Protein AF-A0A6G1R646-F1 (afdb_monomer_lite)

Radius of gyration: 14.77 Å; chains: 1; bounding box: 37×31×41 Å

Sequence (129 aa):
NKVSPDTRMPPKFVDDEELAYVIQRYREVHDLMHTLLGMPTNMLGEVVVKWF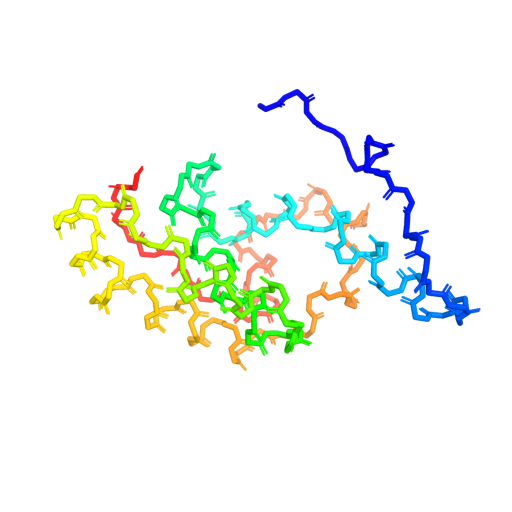EAIQTGLPMCVLGAAFGPVRLSARKLQVLATDLVPWAIQSGRNASCILNVYYEQRWEQAVESLREEIGILPPPAIRV

Foldseek 3Di:
DPDALVVDDQDDPDPDPVVSVLVSLCSHCLVVLCVLQVFDPDLLSQLLSLLLCCLQPVDPVSVCCNVCSCVPPDPVSVVCCVPPRNVLSNQQSVQFDRPSPDPVVVCPVPDSVVVSVVRRRDDHDPDDD

pLDDT: mean 93.13, std 7.61, range [58.09, 98.5]

Secondary structure (DSSP, 8-state):
----GGGSPPP-S---HHHHHHHHHHHHHHHHHHHHHT--SSHHHHHHHHHHHHHHH--HHHHHHHHHGGGGS-HHHHHHIIIIIHHHHHHHHHHS--GGG--GGG-TTS-HHHHHHHHTPPPPPS---

InterPro domains:
  IPR007715 Ubiquinone biosynthesis protein Coq4 [PF05019] (1-125)
  IPR007715 Ubiquinone biosynthesis protein Coq4 [PTHR12922] (1-127)

Structure (mmCIF, N/CA/C/O backbone):
data_AF-A0A6G1R646-F1
#
_entry.id   AF-A0A6G1R646-F1
#
loop_
_atom_site.group_PDB
_atom_site.id
_atom_site.type_symbol
_atom_site.label_atom_id
_atom_site.label_alt_id
_atom_site.label_comp_id
_atom_site.label_asym_id
_atom_site.label_entity_id
_atom_site.label_seq_id
_atom_site.pdbx_PDB_ins_code
_atom_site.Cartn_x
_atom_site.Cartn_y
_atom_site.Cartn_z
_atom_site.occupancy
_atom_site.B_iso_or_equiv
_atom_site.auth_seq_id
_atom_site.auth_comp_id
_atom_site.auth_asym_id
_atom_site.auth_atom_id
_atom_site.pdbx_PDB_model_num
ATOM 1 N N . ASN A 1 1 ? -4.532 16.871 1.011 1.00 60.69 1 ASN A N 1
ATOM 2 C CA . ASN A 1 1 ? -3.064 16.770 0.849 1.00 60.69 1 ASN A CA 1
ATOM 3 C C . ASN A 1 1 ? -2.462 17.496 -0.359 1.00 60.69 1 ASN A C 1
ATOM 5 O O . ASN A 1 1 ? -1.248 17.560 -0.397 1.00 60.69 1 ASN A O 1
ATOM 9 N N . LYS A 1 2 ? -3.224 18.100 -1.298 1.00 73.56 2 LYS A N 1
ATOM 10 C CA . LYS A 1 2 ? -2.671 18.867 -2.451 1.00 73.56 2 LYS A CA 1
ATOM 11 C C . LYS A 1 2 ? -1.512 18.150 -3.194 1.00 73.56 2 LYS A C 1
ATOM 13 O O . LYS A 1 2 ? -0.537 18.790 -3.567 1.00 73.56 2 LYS A O 1
ATOM 18 N N . VAL A 1 3 ? -1.622 16.834 -3.377 1.00 73.62 3 VAL A N 1
ATOM 19 C CA . VAL A 1 3 ? -0.631 15.974 -4.052 1.00 73.62 3 VAL A CA 1
ATOM 20 C C . VAL A 1 3 ? -1.266 15.308 -5.271 1.00 73.62 3 VAL A C 1
ATOM 22 O O . VAL A 1 3 ? -2.471 15.061 -5.267 1.00 73.62 3 VAL A O 1
ATOM 25 N N . SER A 1 4 ? -0.453 15.051 -6.298 1.00 74.69 4 SER A N 1
ATOM 26 C CA . SER A 1 4 ? -0.800 14.290 -7.510 1.00 74.69 4 SER A CA 1
ATOM 27 C C . SER A 1 4 ? 0.277 13.223 -7.764 1.00 74.69 4 SER A C 1
ATOM 29 O O . SER A 1 4 ? 1.442 13.490 -7.436 1.00 74.69 4 SER A O 1
ATOM 31 N N . PRO A 1 5 ? -0.046 12.063 -8.369 1.00 72.25 5 PRO A N 1
ATOM 32 C CA . PRO A 1 5 ? 0.959 11.104 -8.835 1.00 72.25 5 PRO A CA 1
ATOM 33 C C . PRO A 1 5 ? 2.093 11.761 -9.644 1.00 72.25 5 PRO A C 1
ATOM 35 O O . PRO A 1 5 ? 3.262 11.475 -9.398 1.00 72.25 5 PRO A O 1
ATOM 38 N N . ASP A 1 6 ? 1.777 12.752 -10.485 1.00 71.75 6 ASP A N 1
ATOM 39 C CA . ASP A 1 6 ? 2.753 13.456 -11.338 1.00 71.75 6 ASP A CA 1
ATOM 40 C C . ASP A 1 6 ? 3.747 14.337 -10.562 1.00 71.75 6 ASP A C 1
ATOM 42 O O . ASP A 1 6 ? 4.764 14.775 -11.095 1.00 71.75 6 ASP A O 1
ATOM 46 N N . THR A 1 7 ? 3.470 14.629 -9.286 1.00 76.62 7 THR A N 1
ATOM 47 C CA . THR A 1 7 ? 4.387 15.410 -8.433 1.00 76.62 7 THR A CA 1
ATOM 48 C C . THR A 1 7 ? 5.520 14.562 -7.852 1.00 76.62 7 THR A C 1
ATOM 50 O O . THR A 1 7 ? 6.420 15.093 -7.196 1.00 76.62 7 THR A O 1
ATOM 53 N N . ARG A 1 8 ? 5.499 13.239 -8.072 1.00 81.38 8 ARG A N 1
ATOM 54 C CA . ARG A 1 8 ? 6.531 12.321 -7.586 1.00 81.38 8 ARG A CA 1
ATOM 55 C C . ARG A 1 8 ? 7.811 12.501 -8.397 1.00 81.38 8 ARG A C 1
ATOM 57 O O . ARG A 1 8 ? 7.803 12.506 -9.622 1.00 81.38 8 ARG A O 1
ATOM 64 N N . MET A 1 9 ? 8.944 12.610 -7.701 1.00 85.25 9 MET A N 1
ATOM 65 C CA . MET A 1 9 ? 10.240 12.611 -8.378 1.00 85.25 9 MET A CA 1
ATOM 66 C C . MET A 1 9 ? 10.464 11.270 -9.092 1.00 85.25 9 MET A C 1
ATOM 68 O O . MET A 1 9 ? 10.238 10.226 -8.462 1.00 85.25 9 MET A O 1
ATOM 72 N N . PRO A 1 10 ? 11.005 11.282 -10.324 1.00 87.44 10 PRO A N 1
ATOM 73 C CA . PRO A 1 10 ? 11.415 10.061 -11.001 1.00 87.44 10 PRO A CA 1
ATOM 74 C C . PRO A 1 10 ? 12.411 9.241 -10.158 1.00 87.44 10 PRO A C 1
ATOM 76 O O . PRO A 1 10 ? 13.188 9.818 -9.377 1.00 87.44 10 PRO A O 1
ATOM 79 N N . PRO A 1 11 ? 12.404 7.901 -10.262 1.00 90.81 11 PRO A N 1
ATOM 80 C CA . PRO A 1 11 ? 13.466 7.047 -9.763 1.00 90.81 11 PRO A CA 1
ATOM 81 C C . PRO A 1 11 ? 14.826 7.546 -10.247 1.00 90.81 11 PRO A C 1
ATOM 83 O O . PRO A 1 11 ? 14.993 7.979 -11.382 1.00 90.81 11 PRO A O 1
ATOM 86 N N . LYS A 1 12 ? 15.800 7.513 -9.344 1.00 90.56 12 LYS A N 1
ATOM 87 C CA . LYS A 1 12 ? 17.201 7.823 -9.623 1.00 90.56 12 LYS A CA 1
ATOM 88 C C . LYS A 1 12 ? 18.026 6.674 -9.072 1.00 90.56 12 LYS A C 1
ATOM 90 O O . LYS A 1 12 ? 17.606 6.068 -8.085 1.00 90.56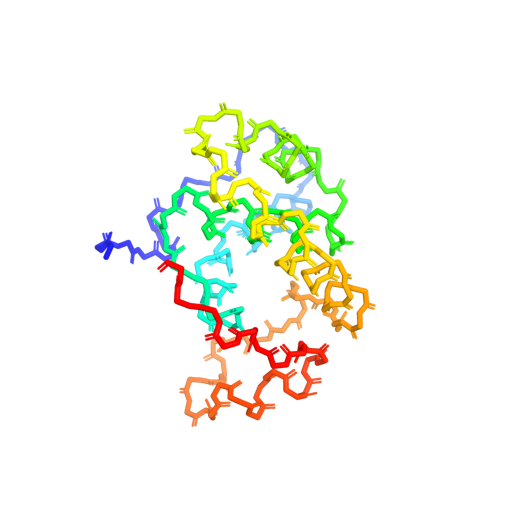 12 LYS A O 1
ATOM 95 N N . PHE A 1 13 ? 19.198 6.441 -9.656 1.00 91.31 13 PHE A N 1
ATOM 96 C CA . PHE A 1 13 ? 20.130 5.399 -9.208 1.00 91.31 13 PHE A CA 1
ATOM 97 C C . PHE A 1 13 ? 19.551 3.975 -9.330 1.00 91.31 13 PHE A C 1
ATOM 99 O O . PHE A 1 13 ? 19.816 3.119 -8.491 1.00 91.31 13 PHE A O 1
ATOM 106 N N . VAL A 1 14 ? 18.727 3.751 -10.357 1.00 91.62 14 VAL A N 1
ATOM 107 C CA . VAL A 1 14 ? 18.242 2.434 -10.782 1.00 91.62 14 VAL A CA 1
ATOM 108 C C . VAL A 1 14 ? 18.580 2.329 -12.262 1.00 91.62 14 VAL A C 1
ATOM 110 O O . VAL A 1 14 ? 18.017 3.076 -13.058 1.00 91.62 14 VAL A O 1
ATOM 113 N N . ASP A 1 15 ? 19.553 1.486 -12.594 1.00 93.31 15 ASP A N 1
ATOM 114 C CA . ASP A 1 15 ? 20.111 1.415 -13.953 1.00 93.31 15 ASP A CA 1
ATOM 115 C C . ASP A 1 15 ? 19.217 0.618 -14.912 1.00 93.31 15 ASP A C 1
ATOM 117 O O . ASP A 1 15 ? 19.242 0.838 -16.119 1.00 93.31 15 ASP A O 1
ATOM 121 N N . ASP A 1 16 ? 18.422 -0.301 -14.368 1.00 96.69 16 ASP A N 1
ATOM 122 C CA . ASP A 1 16 ? 17.485 -1.121 -15.123 1.00 96.69 16 ASP A CA 1
ATOM 123 C C . ASP A 1 16 ? 16.145 -0.390 -15.306 1.00 96.69 16 ASP A C 1
ATOM 125 O O . ASP A 1 16 ? 15.514 0.034 -14.331 1.00 96.69 16 ASP A O 1
ATOM 129 N N . GLU A 1 17 ? 15.713 -0.229 -16.558 1.00 93.94 17 GLU A N 1
ATOM 130 C CA . GLU A 1 17 ? 14.503 0.524 -16.909 1.00 93.94 17 GLU A CA 1
ATOM 131 C C . GLU A 1 17 ? 13.219 -0.140 -16.390 1.00 93.94 17 GLU A C 1
ATOM 133 O O . GLU A 1 17 ? 12.304 0.560 -15.947 1.00 93.94 17 GLU A O 1
ATOM 138 N N . GLU A 1 18 ? 13.150 -1.474 -16.383 1.00 95.19 18 GLU A N 1
ATOM 139 C CA . GLU A 1 18 ? 11.984 -2.203 -15.879 1.00 95.19 18 GLU A CA 1
ATOM 140 C C . GLU A 1 18 ? 11.876 -2.062 -14.357 1.00 95.19 18 GLU A C 1
ATOM 142 O O . GLU A 1 18 ? 10.803 -1.763 -13.826 1.00 95.19 18 GLU A O 1
ATOM 147 N N . LEU A 1 19 ? 12.991 -2.182 -13.632 1.00 95.00 19 LEU A N 1
ATOM 148 C CA . LEU A 1 19 ? 13.024 -1.937 -12.190 1.00 95.00 19 LEU A CA 1
ATOM 149 C C . LEU A 1 19 ? 12.708 -0.476 -11.860 1.00 95.00 19 LEU A C 1
ATOM 151 O O . LEU A 1 19 ? 11.986 -0.206 -10.894 1.00 95.00 19 LEU A O 1
ATOM 155 N N . ALA A 1 20 ? 13.204 0.474 -12.655 1.00 95.06 20 ALA A N 1
ATOM 156 C CA . ALA A 1 20 ? 12.857 1.881 -12.499 1.00 95.06 20 ALA A CA 1
ATOM 157 C C . ALA A 1 20 ? 11.345 2.089 -12.672 1.00 95.06 20 ALA A C 1
ATOM 159 O O . ALA A 1 20 ? 10.723 2.755 -11.839 1.00 95.06 20 ALA A O 1
ATOM 160 N N . TYR A 1 21 ? 10.734 1.456 -13.676 1.00 94.25 21 TYR A N 1
ATOM 161 C CA . TYR A 1 21 ? 9.288 1.475 -13.883 1.00 94.25 21 TYR A CA 1
ATOM 162 C C . TYR A 1 21 ? 8.518 0.893 -12.687 1.00 94.25 21 TYR A C 1
ATOM 164 O O . TYR A 1 21 ? 7.589 1.530 -12.189 1.00 94.25 21 TYR A O 1
ATOM 172 N N . VAL A 1 22 ? 8.930 -0.261 -12.151 1.00 95.12 22 VAL A N 1
ATOM 173 C CA . VAL A 1 22 ? 8.286 -0.877 -10.974 1.00 95.12 22 VAL A CA 1
ATOM 174 C C . VAL A 1 22 ? 8.341 0.052 -9.756 1.00 95.12 22 VAL A C 1
ATOM 176 O O . VAL A 1 22 ? 7.343 0.228 -9.050 1.00 95.12 22 VAL A O 1
ATOM 179 N N . ILE A 1 23 ? 9.484 0.703 -9.516 1.00 95.50 23 ILE A N 1
ATOM 180 C CA . ILE A 1 23 ? 9.631 1.660 -8.412 1.00 95.50 23 ILE A CA 1
ATOM 181 C C . ILE A 1 23 ? 8.800 2.926 -8.646 1.00 95.50 23 ILE A C 1
ATOM 183 O O . ILE A 1 23 ? 8.228 3.455 -7.688 1.00 95.50 23 ILE A O 1
ATOM 187 N N . GLN A 1 24 ? 8.707 3.413 -9.885 1.00 94.81 24 GLN A N 1
ATOM 188 C CA . GLN A 1 24 ? 7.819 4.521 -10.239 1.00 94.81 24 GLN A CA 1
ATOM 189 C C . GLN A 1 24 ? 6.359 4.144 -9.953 1.00 94.81 24 GLN A C 1
ATOM 191 O O . GLN A 1 24 ? 5.687 4.875 -9.224 1.00 94.81 24 GLN A O 1
ATOM 196 N N . ARG A 1 25 ? 5.904 2.964 -10.398 1.00 95.19 25 ARG A N 1
ATOM 197 C CA . ARG A 1 25 ? 4.542 2.478 -10.139 1.00 95.19 25 ARG A CA 1
ATOM 198 C C . ARG A 1 25 ? 4.243 2.419 -8.646 1.00 95.19 25 ARG A C 1
ATOM 200 O O . ARG A 1 25 ? 3.224 2.949 -8.213 1.00 95.19 25 ARG A O 1
ATOM 207 N N . TYR A 1 26 ? 5.147 1.852 -7.844 1.00 95.69 26 TYR A N 1
ATOM 208 C CA . TYR A 1 26 ? 5.021 1.846 -6.382 1.00 95.69 26 TYR A CA 1
ATOM 209 C C . TYR A 1 26 ? 4.863 3.265 -5.805 1.00 95.69 26 TYR A C 1
ATOM 211 O O . TYR A 1 26 ? 3.992 3.504 -4.967 1.00 95.69 26 TYR A O 1
ATOM 219 N N . ARG A 1 27 ? 5.666 4.233 -6.270 1.00 94.50 27 ARG A N 1
ATOM 220 C CA . ARG A 1 27 ? 5.577 5.629 -5.810 1.00 94.50 27 ARG A CA 1
ATOM 221 C C . ARG A 1 27 ? 4.245 6.280 -6.163 1.00 94.50 27 ARG A C 1
ATOM 223 O O . ARG A 1 27 ? 3.776 7.090 -5.367 1.00 94.50 27 ARG A O 1
ATOM 230 N N . GLU A 1 28 ? 3.675 5.973 -7.320 1.00 93.88 28 GLU A N 1
ATOM 231 C CA . GLU A 1 28 ? 2.417 6.555 -7.801 1.00 93.88 28 GLU A CA 1
ATOM 232 C C . GLU A 1 28 ? 1.198 5.991 -7.070 1.00 93.88 28 GLU A C 1
ATOM 234 O O . GLU A 1 28 ? 0.300 6.747 -6.705 1.00 93.88 28 GLU A O 1
ATOM 239 N N . VAL A 1 29 ? 1.175 4.678 -6.815 1.00 95.44 29 VAL A N 1
ATOM 240 C CA . VAL A 1 29 ? 0.009 4.015 -6.201 1.00 95.44 29 VAL A CA 1
ATOM 241 C C . VAL A 1 29 ? -0.025 4.113 -4.676 1.00 95.44 29 VAL A C 1
ATOM 243 O O . VAL A 1 29 ? -1.054 3.814 -4.078 1.00 95.44 29 VAL A O 1
ATOM 246 N N . HIS A 1 30 ? 1.058 4.561 -4.034 1.00 96.00 30 HIS A N 1
ATOM 247 C CA . HIS A 1 30 ? 1.142 4.714 -2.577 1.00 96.00 30 HIS A CA 1
ATOM 248 C C . HIS A 1 30 ? -0.051 5.486 -1.983 1.00 96.00 30 HIS A C 1
ATOM 250 O O . HIS A 1 30 ? -0.672 5.036 -1.022 1.00 96.00 30 HIS A O 1
ATOM 256 N N . ASP A 1 31 ? -0.428 6.618 -2.586 1.00 94.69 31 ASP A N 1
ATOM 257 C CA . ASP A 1 31 ? -1.534 7.436 -2.069 1.00 94.69 31 ASP A CA 1
ATOM 258 C C . ASP A 1 31 ? -2.894 6.726 -2.215 1.00 94.69 31 ASP A C 1
ATOM 260 O O . ASP A 1 31 ? -3.797 6.941 -1.406 1.00 94.69 31 ASP A O 1
ATOM 264 N N . LEU A 1 32 ? -3.039 5.822 -3.192 1.00 95.75 32 LEU A N 1
ATOM 265 C CA . LEU A 1 32 ? -4.240 4.993 -3.341 1.00 95.75 32 LEU A CA 1
ATOM 266 C C . LEU A 1 32 ? -4.352 3.955 -2.222 1.00 95.75 32 LEU A C 1
ATOM 268 O O . LEU A 1 32 ? -5.465 3.615 -1.815 1.00 95.75 32 LEU A O 1
ATOM 272 N N . MET A 1 33 ? -3.222 3.488 -1.679 1.00 97.38 33 MET A N 1
ATOM 273 C CA . MET A 1 33 ? -3.222 2.535 -0.568 1.00 97.38 33 MET A CA 1
ATOM 274 C C . MET A 1 33 ? -3.857 3.140 0.680 1.00 97.38 33 MET A C 1
ATOM 276 O O . MET A 1 33 ? -4.581 2.440 1.380 1.00 97.38 33 MET A O 1
ATOM 280 N N . HIS A 1 34 ? -3.692 4.442 0.929 1.00 96.75 34 HIS A N 1
ATOM 281 C CA . HIS A 1 34 ? -4.407 5.116 2.017 1.00 96.75 34 HIS A CA 1
ATOM 282 C C . HIS A 1 34 ? -5.929 4.995 1.869 1.00 96.75 34 HIS A C 1
ATOM 284 O O . HIS A 1 34 ? -6.616 4.656 2.833 1.00 96.75 34 HIS A O 1
ATOM 290 N N . THR A 1 35 ? -6.460 5.194 0.661 1.00 95.44 35 THR A N 1
ATOM 291 C CA . THR A 1 35 ? -7.898 5.055 0.383 1.00 95.44 35 THR A CA 1
ATOM 292 C C . THR A 1 35 ? -8.358 3.600 0.508 1.00 95.44 35 THR A C 1
ATOM 294 O O . THR A 1 35 ? -9.344 3.309 1.196 1.00 95.44 35 THR A O 1
ATOM 297 N N . LEU A 1 36 ? -7.628 2.660 -0.099 1.00 96.94 36 LEU A N 1
ATOM 298 C CA . LEU A 1 36 ? -7.972 1.236 -0.057 1.00 96.94 36 LEU A CA 1
ATOM 299 C C . LEU A 1 36 ? -7.862 0.646 1.348 1.00 96.94 36 LEU A C 1
ATOM 301 O O . LEU A 1 36 ? -8.663 -0.203 1.711 1.00 96.94 36 LEU A O 1
ATOM 305 N N . LEU A 1 37 ? -6.934 1.118 2.171 1.00 96.94 37 LEU A N 1
ATOM 306 C CA . LEU A 1 37 ? -6.769 0.652 3.547 1.00 96.94 37 LEU A CA 1
ATOM 307 C C . LEU A 1 37 ? -7.602 1.464 4.549 1.00 96.94 37 LEU A C 1
ATOM 309 O O . LEU A 1 37 ? -7.641 1.123 5.727 1.00 96.94 37 LEU A O 1
ATOM 313 N N . GLY A 1 38 ? -8.269 2.536 4.106 1.00 95.50 38 GLY A N 1
ATOM 314 C CA . GLY A 1 38 ? -9.019 3.436 4.985 1.00 95.50 38 GLY A CA 1
ATOM 315 C C . GLY A 1 38 ? -8.133 4.162 6.004 1.00 95.50 38 GLY A C 1
ATOM 316 O O . GLY A 1 38 ? -8.606 4.517 7.082 1.00 95.50 38 GLY A O 1
ATOM 317 N N . MET A 1 39 ? -6.847 4.351 5.695 1.00 95.94 39 MET A N 1
ATOM 318 C CA . MET A 1 39 ? -5.855 4.905 6.615 1.00 95.94 39 MET A CA 1
ATOM 319 C C . MET A 1 39 ? -5.601 6.391 6.341 1.00 95.94 39 MET A C 1
ATOM 321 O O . MET A 1 39 ? -5.308 6.764 5.203 1.00 95.94 39 MET A O 1
ATOM 325 N N . PRO A 1 40 ? -5.632 7.261 7.366 1.00 94.12 40 PRO A N 1
ATOM 326 C CA . PRO A 1 40 ? -5.324 8.676 7.187 1.00 94.12 40 PRO A CA 1
ATOM 327 C C . PRO A 1 40 ? -3.838 8.888 6.866 1.00 94.12 40 PRO A C 1
ATOM 329 O O . PRO A 1 40 ? -2.984 8.103 7.265 1.00 94.12 40 PRO A O 1
ATOM 332 N N . THR A 1 41 ? -3.492 10.013 6.246 1.00 94.00 41 THR A N 1
ATOM 333 C CA . THR A 1 41 ? -2.091 10.412 5.981 1.00 94.00 41 THR A CA 1
ATOM 334 C C . THR A 1 41 ? -1.449 11.099 7.192 1.00 94.00 41 THR A C 1
ATOM 336 O O . THR A 1 41 ? -0.837 12.164 7.092 1.00 94.00 41 THR A O 1
ATOM 339 N N . ASN A 1 42 ? -1.697 10.557 8.385 1.00 92.62 42 ASN A N 1
ATOM 340 C CA . ASN A 1 42 ? -1.031 10.958 9.620 1.00 92.62 42 ASN A CA 1
ATOM 341 C C . ASN A 1 42 ? 0.011 9.892 9.988 1.00 92.62 42 ASN A C 1
ATOM 343 O O . ASN A 1 42 ? -0.030 8.787 9.462 1.00 92.62 42 ASN A O 1
ATOM 347 N N . MET A 1 43 ? 0.913 10.180 10.930 1.00 93.00 43 MET A N 1
ATOM 348 C CA . MET A 1 43 ? 1.998 9.248 11.284 1.00 93.00 43 MET A CA 1
ATOM 349 C C . MET A 1 43 ? 1.519 7.819 11.600 1.00 93.00 43 MET A C 1
ATOM 351 O O . MET A 1 43 ? 2.213 6.861 11.284 1.00 93.00 43 MET A O 1
ATOM 355 N N . LEU A 1 44 ? 0.348 7.661 12.227 1.00 94.19 44 LEU A N 1
ATOM 356 C CA . LEU A 1 44 ? -0.178 6.337 12.551 1.00 94.19 44 LEU A CA 1
ATOM 357 C C . LEU A 1 44 ? -0.632 5.604 11.282 1.00 94.19 44 LEU A C 1
ATOM 359 O O . LEU A 1 44 ? -0.232 4.465 11.077 1.00 94.19 44 LEU A O 1
ATOM 363 N N . GLY A 1 45 ? -1.405 6.261 10.415 1.00 95.25 45 GLY A N 1
ATOM 364 C CA . GLY A 1 45 ? -1.843 5.657 9.157 1.00 95.25 45 GLY A CA 1
ATOM 365 C C . GLY A 1 45 ? -0.692 5.384 8.184 1.00 95.25 45 GLY A C 1
ATOM 366 O O . GLY A 1 45 ? -0.658 4.310 7.595 1.00 95.25 45 GLY A O 1
ATOM 367 N N . GLU A 1 46 ? 0.305 6.270 8.097 1.00 96.56 46 GLU A N 1
ATOM 368 C CA . GLU A 1 46 ? 1.536 6.045 7.318 1.00 96.56 46 GLU A CA 1
ATOM 369 C C . GLU A 1 46 ? 2.253 4.760 7.739 1.00 96.56 46 GLU A C 1
ATOM 371 O O . GLU A 1 46 ? 2.630 3.940 6.906 1.00 96.56 46 GLU A O 1
ATOM 376 N N . VAL A 1 47 ? 2.404 4.539 9.047 1.00 97.00 47 VAL A N 1
ATOM 377 C CA . VAL A 1 47 ? 3.021 3.317 9.573 1.00 97.00 47 VAL A CA 1
ATOM 378 C C . VAL A 1 47 ? 2.219 2.076 9.176 1.00 97.00 47 VAL A C 1
ATOM 380 O O . VAL A 1 47 ? 2.812 1.069 8.794 1.00 97.00 47 VAL A O 1
ATOM 383 N N . VAL A 1 48 ? 0.887 2.134 9.240 1.00 97.50 48 VAL A N 1
ATOM 384 C CA . VAL A 1 48 ? 0.018 1.012 8.846 1.00 97.50 48 VAL A CA 1
ATOM 385 C C . VAL A 1 48 ? 0.152 0.706 7.355 1.00 97.50 48 VAL A C 1
ATOM 387 O O . VAL A 1 48 ? 0.326 -0.455 6.987 1.00 97.50 48 VAL A O 1
ATOM 390 N N . VAL A 1 49 ? 0.142 1.735 6.501 1.00 98.06 49 VAL A N 1
ATOM 391 C CA . VAL A 1 49 ? 0.374 1.577 5.058 1.00 98.06 49 VAL A CA 1
ATOM 392 C C . VAL A 1 49 ? 1.755 0.969 4.803 1.00 98.06 49 VAL A C 1
ATOM 394 O O . VAL A 1 49 ? 1.863 0.022 4.031 1.00 98.06 49 VAL A O 1
ATOM 397 N N . LYS A 1 50 ? 2.799 1.408 5.519 1.00 98.25 50 LYS A N 1
ATOM 398 C CA . LYS A 1 50 ? 4.149 0.835 5.388 1.00 98.25 50 LYS A CA 1
ATOM 399 C C . LYS A 1 50 ? 4.217 -0.632 5.799 1.00 98.25 50 LYS A C 1
ATOM 401 O O . LYS A 1 50 ? 4.940 -1.386 5.155 1.00 98.25 50 LYS A O 1
ATOM 406 N N . TRP A 1 51 ? 3.467 -1.060 6.818 1.00 98.38 51 TRP A N 1
ATOM 407 C CA . TRP A 1 51 ? 3.350 -2.482 7.164 1.00 98.38 51 TRP A CA 1
ATOM 408 C C . TRP A 1 51 ? 2.736 -3.291 6.022 1.00 98.38 51 TRP A C 1
ATOM 410 O O . TRP A 1 51 ? 3.288 -4.322 5.644 1.00 98.38 51 TRP A O 1
ATOM 420 N N . PHE A 1 52 ? 1.637 -2.811 5.441 1.00 98.50 52 PHE A N 1
ATOM 421 C CA . PHE A 1 52 ? 1.003 -3.463 4.296 1.00 98.50 52 PHE A CA 1
ATOM 422 C C . PHE A 1 52 ? 1.944 -3.523 3.076 1.00 98.50 52 PHE A C 1
ATOM 424 O O . PHE A 1 52 ? 2.161 -4.592 2.505 1.00 98.50 52 PHE A O 1
ATOM 431 N N . GLU A 1 53 ? 2.577 -2.403 2.721 1.00 98.38 53 GLU A N 1
ATOM 432 C CA . GLU A 1 53 ? 3.526 -2.311 1.604 1.00 98.38 53 GLU A CA 1
ATOM 433 C C . GLU A 1 53 ? 4.772 -3.175 1.820 1.00 98.38 53 GLU A C 1
ATOM 435 O O . GLU A 1 53 ? 5.283 -3.761 0.867 1.00 98.38 53 GLU A O 1
ATOM 440 N N . ALA A 1 54 ? 5.268 -3.284 3.055 1.00 98.19 54 ALA A N 1
ATOM 441 C CA . ALA A 1 54 ? 6.404 -4.139 3.387 1.00 98.19 54 ALA A CA 1
ATOM 442 C C . ALA A 1 54 ? 6.097 -5.614 3.104 1.00 98.19 54 ALA A C 1
ATOM 444 O O . ALA A 1 54 ? 6.954 -6.320 2.578 1.00 98.19 54 ALA A O 1
ATOM 445 N N . ILE A 1 55 ? 4.874 -6.061 3.402 1.00 98.12 55 ILE A N 1
ATOM 446 C CA . ILE A 1 55 ? 4.427 -7.427 3.112 1.00 98.12 55 ILE A CA 1
ATOM 447 C C . ILE A 1 55 ? 4.256 -7.655 1.606 1.00 98.12 55 ILE A C 1
ATOM 449 O O . ILE A 1 55 ? 4.679 -8.691 1.107 1.00 98.12 55 ILE A O 1
ATOM 453 N N . GLN A 1 56 ? 3.670 -6.696 0.887 1.00 97.75 56 GLN A N 1
ATOM 454 C CA . GLN A 1 56 ? 3.406 -6.816 -0.552 1.00 97.75 56 GLN A CA 1
ATOM 455 C C . GLN A 1 56 ? 4.674 -6.736 -1.410 1.00 97.75 56 GLN A C 1
ATOM 457 O O . GLN A 1 56 ? 4.794 -7.439 -2.408 1.00 97.75 56 GLN A O 1
ATOM 462 N N . THR A 1 57 ? 5.611 -5.860 -1.046 1.00 96.50 57 THR A N 1
ATOM 463 C CA . THR A 1 57 ? 6.736 -5.495 -1.924 1.00 96.50 57 THR A CA 1
ATOM 464 C C . THR A 1 57 ? 8.088 -5.997 -1.431 1.00 96.50 57 THR A C 1
ATOM 466 O O . THR A 1 57 ? 9.028 -6.082 -2.215 1.00 96.50 57 THR A O 1
ATOM 469 N N . GLY A 1 58 ? 8.230 -6.272 -0.130 1.00 96.31 58 GLY A N 1
ATOM 470 C CA . GLY A 1 58 ? 9.519 -6.604 0.482 1.00 96.31 58 GLY A CA 1
ATOM 471 C C . GLY A 1 58 ? 10.557 -5.477 0.426 1.00 96.31 58 GLY A C 1
ATOM 472 O O . GLY A 1 58 ? 11.718 -5.698 0.773 1.00 96.31 58 GLY A O 1
ATOM 473 N N . LEU A 1 59 ? 10.180 -4.269 -0.008 1.00 95.94 59 LEU A N 1
ATOM 474 C CA . LEU A 1 59 ? 11.147 -3.204 -0.219 1.00 95.94 59 LEU A CA 1
ATOM 475 C C . LEU A 1 59 ? 11.746 -2.721 1.118 1.00 95.94 59 LEU A C 1
ATOM 477 O O . LEU A 1 59 ? 10.995 -2.431 2.060 1.00 95.94 59 LEU A O 1
ATOM 481 N N . PRO A 1 60 ? 13.079 -2.533 1.207 1.00 95.62 60 PRO A N 1
ATOM 482 C CA . PRO A 1 60 ? 13.736 -2.170 2.462 1.00 95.62 60 PRO A CA 1
ATOM 483 C C . PRO A 1 60 ? 13.186 -0.900 3.117 1.00 95.62 60 PRO A C 1
ATOM 485 O O . PRO A 1 60 ? 13.041 -0.851 4.335 1.00 95.62 60 PRO A O 1
ATOM 488 N N . MET A 1 61 ? 12.827 0.127 2.341 1.00 95.31 61 MET A N 1
ATOM 489 C CA . MET A 1 61 ? 12.291 1.368 2.912 1.00 95.31 61 MET A CA 1
ATOM 490 C C . MET A 1 61 ? 10.889 1.198 3.509 1.00 95.31 61 MET A C 1
ATOM 492 O O . MET A 1 61 ? 10.575 1.866 4.493 1.00 95.31 61 MET A O 1
ATOM 496 N N . CYS A 1 62 ? 10.066 0.293 2.970 1.00 97.25 62 CYS A N 1
ATOM 497 C CA . CYS A 1 62 ? 8.772 -0.046 3.562 1.00 97.25 62 CYS A CA 1
ATOM 498 C C . CYS A 1 62 ? 8.974 -0.740 4.907 1.00 97.25 62 CYS A C 1
ATOM 500 O O . CYS A 1 62 ? 8.400 -0.313 5.906 1.00 97.25 62 CYS A O 1
ATOM 502 N N . VAL A 1 63 ? 9.859 -1.742 4.950 1.00 97.75 63 VAL A N 1
ATOM 503 C CA . VAL A 1 63 ? 10.192 -2.484 6.176 1.00 97.75 63 VAL A CA 1
ATOM 504 C C . VAL A 1 63 ? 10.742 -1.545 7.252 1.00 97.75 63 VAL A C 1
ATOM 506 O O . VAL A 1 63 ? 10.275 -1.558 8.390 1.00 97.75 63 VAL A O 1
ATOM 509 N N . LEU A 1 64 ? 11.700 -0.686 6.896 1.00 97.31 64 LEU A N 1
ATOM 510 C CA . LEU A 1 64 ? 12.288 0.275 7.829 1.00 97.31 64 LEU A CA 1
ATOM 511 C C . LEU A 1 64 ? 11.262 1.315 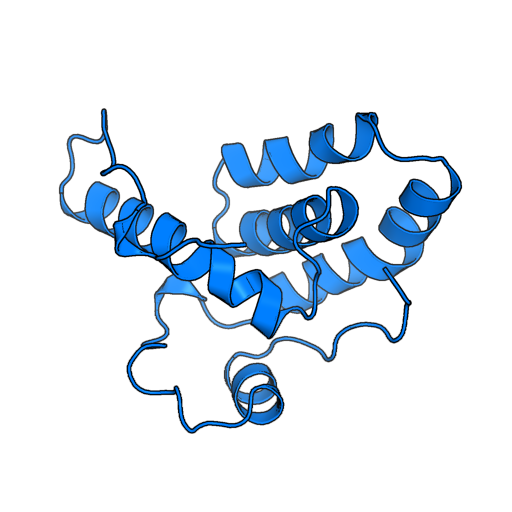8.299 1.00 97.31 64 LEU A C 1
ATOM 513 O O . LEU A 1 64 ? 11.224 1.638 9.485 1.00 97.31 64 LEU A O 1
ATOM 517 N N . GLY A 1 65 ? 10.405 1.810 7.402 1.00 96.12 65 GLY A N 1
ATOM 518 C CA . GLY A 1 65 ? 9.319 2.727 7.751 1.00 96.12 65 GLY A CA 1
ATOM 519 C C . GLY A 1 65 ? 8.303 2.098 8.707 1.00 96.12 65 GLY A C 1
ATOM 520 O O . GLY A 1 65 ? 7.917 2.727 9.690 1.00 96.12 65 GLY A O 1
ATOM 521 N N . ALA A 1 66 ? 7.934 0.840 8.473 1.00 96.19 66 ALA A N 1
ATOM 522 C CA . ALA A 1 66 ? 7.032 0.074 9.327 1.00 96.19 66 ALA A CA 1
ATOM 523 C C . ALA A 1 66 ? 7.625 -0.181 10.726 1.00 96.19 66 ALA A C 1
ATOM 525 O O . ALA A 1 66 ? 6.930 -0.035 11.733 1.00 96.19 66 ALA A O 1
ATOM 526 N N . ALA A 1 67 ? 8.917 -0.520 10.794 1.00 95.25 67 ALA A N 1
ATOM 527 C CA . ALA A 1 67 ? 9.607 -0.845 12.040 1.00 95.25 67 ALA A CA 1
ATOM 528 C C . ALA A 1 67 ? 9.950 0.392 12.889 1.00 95.25 67 ALA A C 1
ATOM 530 O O . ALA A 1 67 ? 9.777 0.370 14.107 1.00 95.25 67 ALA A O 1
ATOM 531 N N . PHE A 1 68 ? 10.425 1.475 12.263 1.00 94.75 68 PHE A N 1
ATOM 532 C CA . PHE A 1 68 ? 10.952 2.650 12.973 1.00 94.75 68 PHE A CA 1
ATOM 533 C C . PHE A 1 68 ? 10.037 3.882 12.933 1.00 94.75 68 PHE A C 1
ATOM 535 O O . PHE A 1 68 ? 10.178 4.773 13.771 1.00 94.75 68 PHE A O 1
ATOM 542 N N . GLY A 1 69 ? 9.059 3.942 12.027 1.00 91.56 69 GLY A N 1
ATOM 543 C CA . GLY A 1 69 ? 8.026 4.986 12.031 1.00 91.56 69 GLY A CA 1
ATOM 544 C C . GLY A 1 69 ? 7.240 5.123 13.351 1.00 91.56 69 GLY A C 1
ATOM 545 O O . GLY A 1 69 ? 6.972 6.255 13.766 1.00 91.56 69 GLY A O 1
ATOM 546 N N . PRO A 1 70 ? 6.938 4.032 14.090 1.00 92.69 70 PRO A N 1
ATOM 547 C CA . PRO A 1 70 ? 6.218 4.118 15.359 1.00 92.69 70 PRO A CA 1
ATOM 548 C C . PRO A 1 70 ? 6.961 4.834 16.498 1.00 92.69 70 PRO A C 1
ATOM 550 O O . PRO A 1 70 ? 6.330 5.184 17.491 1.00 92.69 70 PRO A O 1
ATOM 553 N N . VAL A 1 71 ? 8.275 5.076 16.393 1.00 91.38 71 VAL A N 1
ATOM 554 C CA . VAL A 1 71 ? 9.118 5.585 17.500 1.00 91.38 71 VAL A CA 1
ATOM 555 C C . VAL A 1 71 ? 8.618 6.919 18.079 1.00 91.38 71 VAL A C 1
ATOM 557 O O . VAL A 1 71 ? 8.843 7.213 19.249 1.00 91.38 71 VAL A O 1
ATOM 560 N N . ARG A 1 72 ? 7.912 7.730 17.282 1.00 86.44 72 ARG A N 1
ATOM 561 C CA . ARG A 1 72 ? 7.362 9.034 17.702 1.00 86.44 72 ARG A CA 1
ATOM 562 C C . ARG A 1 72 ? 5.883 8.991 18.110 1.00 86.44 72 ARG A C 1
ATOM 564 O O . ARG A 1 72 ? 5.285 10.042 18.335 1.00 86.44 72 ARG A O 1
ATOM 571 N N . LEU A 1 73 ? 5.265 7.812 18.160 1.00 89.75 73 LEU A N 1
ATOM 572 C CA . LEU A 1 73 ? 3.860 7.661 18.535 1.00 89.75 73 LEU A CA 1
ATOM 573 C C . LEU A 1 73 ? 3.685 7.653 20.059 1.00 89.75 73 LEU A C 1
ATOM 575 O O . LEU A 1 73 ? 4.550 7.213 20.811 1.00 89.75 73 LEU A O 1
ATOM 579 N N . SER A 1 74 ? 2.528 8.126 20.528 1.00 91.50 74 SER A N 1
ATOM 580 C CA . SER A 1 74 ? 2.164 8.010 21.942 1.00 91.50 74 SER A CA 1
ATOM 581 C C . SER A 1 74 ? 1.890 6.552 22.321 1.00 91.50 74 SER A C 1
ATOM 583 O O . SER A 1 74 ? 1.475 5.757 21.477 1.00 91.50 74 SER A O 1
ATOM 585 N N . ALA A 1 75 ? 2.030 6.212 23.606 1.00 92.50 75 ALA A N 1
ATOM 586 C CA . ALA A 1 75 ? 1.793 4.853 24.107 1.00 92.50 75 ALA A CA 1
ATOM 587 C C . ALA A 1 75 ? 0.412 4.296 23.711 1.00 92.50 75 ALA A C 1
ATOM 589 O O . ALA A 1 75 ? 0.301 3.150 23.288 1.00 92.50 75 ALA A O 1
ATOM 590 N N . ARG A 1 76 ? -0.635 5.134 23.751 1.00 91.25 76 ARG A N 1
ATOM 591 C CA . ARG A 1 76 ? -1.986 4.749 23.313 1.00 91.25 76 ARG A CA 1
ATOM 592 C C . ARG A 1 76 ? -2.037 4.388 21.825 1.00 91.25 76 ARG A C 1
ATOM 594 O O . ARG A 1 76 ? -2.675 3.407 21.463 1.00 91.25 76 ARG A O 1
ATOM 601 N N . LYS A 1 77 ? -1.383 5.177 20.964 1.00 92.25 77 LYS A N 1
ATOM 602 C CA . LYS A 1 77 ? -1.328 4.903 19.519 1.00 92.25 77 LYS A CA 1
ATOM 603 C C . LYS A 1 77 ? -0.495 3.659 19.220 1.00 92.25 77 LYS A C 1
ATOM 605 O O . LYS A 1 77 ? -0.884 2.886 18.359 1.00 92.25 77 LYS A O 1
ATOM 610 N N . LEU A 1 78 ? 0.600 3.449 19.952 1.00 93.25 78 LEU A N 1
ATOM 611 C CA . LEU A 1 78 ? 1.414 2.235 19.855 1.00 93.25 78 LEU A CA 1
ATOM 612 C C . LEU A 1 78 ? 0.633 0.983 20.245 1.00 93.25 78 LEU A C 1
ATOM 614 O O . LEU A 1 78 ? 0.751 -0.029 19.565 1.00 93.25 78 LEU A O 1
ATOM 618 N N . GLN A 1 79 ? -0.178 1.059 21.300 1.00 93.62 79 GLN A N 1
ATOM 619 C CA . GLN A 1 79 ? -1.019 -0.057 21.717 1.00 93.62 79 GLN A CA 1
ATOM 620 C C . GLN A 1 79 ? -1.991 -0.447 20.602 1.00 93.62 79 GLN A C 1
ATOM 622 O O . GLN A 1 79 ? -1.922 -1.572 20.131 1.00 93.62 79 GLN A O 1
ATOM 627 N N . VAL A 1 80 ? -2.800 0.505 20.121 1.00 93.62 80 VAL A N 1
ATOM 628 C CA . VAL A 1 80 ? -3.752 0.294 19.011 1.00 93.62 80 VAL A CA 1
ATOM 629 C C . VAL A 1 80 ? -3.054 -0.224 17.751 1.00 93.62 80 VAL A C 1
ATOM 631 O O . VAL A 1 80 ? -3.555 -1.112 17.062 1.00 93.62 80 VAL A O 1
ATOM 634 N N . LEU A 1 81 ? -1.877 0.327 17.442 1.00 94.12 81 LEU A N 1
ATOM 635 C CA . LEU A 1 81 ? -1.073 -0.122 16.315 1.00 94.12 81 LEU A CA 1
ATOM 636 C C . LEU A 1 81 ? -0.700 -1.604 16.462 1.00 94.12 81 LEU A C 1
ATOM 638 O O . LEU A 1 81 ? -0.906 -2.374 15.531 1.00 94.12 81 LEU A O 1
ATOM 642 N N . ALA A 1 82 ? -0.170 -2.000 17.618 1.00 94.56 8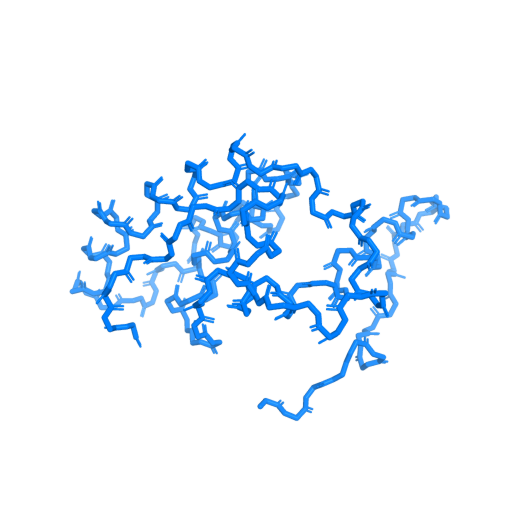2 ALA A N 1
ATOM 643 C CA . ALA A 1 82 ? 0.322 -3.351 17.855 1.00 94.56 82 ALA A CA 1
ATOM 644 C C . ALA A 1 82 ? -0.797 -4.395 17.999 1.00 94.56 82 ALA A C 1
ATOM 646 O O . ALA A 1 82 ? -0.609 -5.534 17.575 1.00 94.56 82 ALA A O 1
ATOM 647 N N . THR A 1 83 ? -1.936 -4.033 18.597 1.00 94.06 83 THR A N 1
ATOM 648 C CA . THR A 1 83 ? -3.028 -4.977 18.884 1.00 94.06 83 THR A CA 1
ATOM 649 C C . THR A 1 83 ? -3.979 -5.168 17.718 1.00 94.06 83 THR A C 1
ATOM 651 O O . THR A 1 83 ? -4.439 -6.284 17.501 1.00 94.06 83 THR A O 1
ATOM 654 N N . ASP A 1 84 ? -4.258 -4.106 16.962 1.00 94.38 84 ASP A N 1
ATOM 655 C CA . ASP A 1 84 ? -5.337 -4.120 15.978 1.00 94.38 84 ASP A CA 1
ATOM 656 C C . ASP A 1 84 ? -4.824 -3.867 14.559 1.00 94.38 84 ASP A C 1
ATOM 658 O O . ASP A 1 84 ? -5.040 -4.676 13.656 1.00 94.38 84 ASP A O 1
ATOM 662 N N . LEU A 1 85 ? -4.114 -2.754 14.351 1.00 96.38 85 LEU A N 1
ATOM 663 C CA . LEU A 1 85 ? -3.818 -2.271 12.999 1.00 96.38 85 LEU A CA 1
ATOM 664 C C . LEU A 1 85 ? -2.705 -3.065 12.303 1.00 96.38 85 LEU A C 1
ATOM 666 O O . LEU A 1 85 ? -2.832 -3.359 11.118 1.00 96.38 85 LEU A O 1
ATOM 670 N N . VAL A 1 86 ? -1.625 -3.428 13.002 1.00 96.81 86 VAL A N 1
ATOM 671 C CA . VAL A 1 86 ? -0.510 -4.197 12.417 1.00 96.81 86 VAL A CA 1
ATOM 672 C C . VAL A 1 86 ? -0.923 -5.629 12.076 1.00 96.81 86 VAL A C 1
ATOM 674 O O . VAL A 1 86 ? -0.681 -6.035 10.938 1.00 96.81 86 VAL A O 1
ATOM 677 N N . PRO A 1 87 ? -1.570 -6.401 12.975 1.00 97.62 87 PRO A N 1
ATOM 678 C CA . PRO A 1 87 ? -2.059 -7.733 12.624 1.00 97.62 87 PRO A CA 1
ATOM 679 C C . PRO A 1 87 ? -2.998 -7.705 11.416 1.00 97.62 87 PRO A C 1
ATOM 681 O O . PRO A 1 87 ? -2.839 -8.512 10.498 1.00 97.62 87 PRO A O 1
ATOM 684 N N . TRP A 1 88 ? -3.914 -6.731 11.375 1.00 97.81 88 TRP A N 1
ATOM 685 C CA . TRP A 1 88 ? -4.804 -6.524 10.237 1.00 97.81 88 TRP A CA 1
ATOM 686 C C . TRP A 1 88 ? -4.039 -6.181 8.953 1.00 97.81 88 TRP A C 1
ATOM 688 O O . TRP A 1 88 ? -4.260 -6.820 7.928 1.00 97.81 88 TRP A O 1
ATOM 698 N N . ALA A 1 89 ? -3.099 -5.232 8.993 1.00 97.81 89 ALA A N 1
ATOM 699 C CA . ALA A 1 89 ? -2.323 -4.831 7.819 1.00 97.81 89 ALA A CA 1
ATOM 700 C C . ALA A 1 89 ? -1.489 -5.989 7.258 1.00 97.81 89 ALA A C 1
ATOM 702 O O . ALA A 1 89 ? -1.406 -6.156 6.042 1.00 97.81 89 ALA A O 1
ATOM 703 N N . ILE A 1 90 ? -0.917 -6.824 8.131 1.00 98.00 90 ILE A N 1
ATOM 704 C CA . ILE A 1 90 ? -0.184 -8.028 7.728 1.00 98.00 90 ILE A CA 1
ATOM 705 C C . ILE A 1 90 ? -1.127 -9.042 7.079 1.00 98.00 90 ILE A C 1
ATOM 707 O O . ILE A 1 90 ? -0.786 -9.618 6.046 1.00 98.00 90 ILE A O 1
ATOM 711 N N . GLN A 1 91 ? -2.302 -9.276 7.666 1.00 98.00 91 GLN A N 1
ATOM 712 C CA . GLN A 1 91 ? -3.268 -10.227 7.123 1.00 98.00 91 GLN A CA 1
ATOM 713 C C . GLN A 1 91 ? -3.802 -9.763 5.762 1.00 98.00 91 GLN A C 1
ATOM 715 O O . GLN A 1 91 ? -3.761 -10.534 4.805 1.00 98.00 91 GLN A O 1
ATOM 720 N N . SER A 1 92 ? -4.200 -8.493 5.651 1.00 97.94 92 SER A N 1
ATOM 721 C CA . SER A 1 92 ? -4.593 -7.863 4.387 1.00 97.94 92 SER A CA 1
ATOM 722 C C . SER A 1 92 ? -3.470 -7.922 3.358 1.00 97.94 92 SER A C 1
ATOM 724 O O . SER A 1 92 ? -3.712 -8.292 2.218 1.00 97.94 92 SER A O 1
ATOM 726 N N . GLY A 1 93 ? -2.229 -7.626 3.751 1.00 97.56 93 GLY A N 1
ATOM 727 C CA . GLY A 1 93 ? -1.073 -7.674 2.857 1.00 97.56 93 GLY A CA 1
ATOM 728 C C . GLY A 1 93 ? -0.753 -9.081 2.353 1.00 97.56 93 GLY A C 1
ATOM 729 O O . GLY A 1 93 ? -0.271 -9.220 1.240 1.00 97.56 93 GLY A O 1
ATOM 730 N N . ARG A 1 94 ? -1.027 -10.134 3.129 1.00 97.75 94 ARG A N 1
ATOM 731 C CA . ARG A 1 94 ? -0.838 -11.527 2.684 1.00 97.75 94 ARG A CA 1
ATOM 732 C C . ARG A 1 94 ? -1.977 -12.036 1.809 1.00 97.75 94 ARG A C 1
ATOM 734 O O . ARG A 1 94 ? -1.742 -12.891 0.964 1.00 97.75 94 ARG A O 1
ATOM 741 N N . ASN A 1 95 ? -3.195 -11.566 2.064 1.00 97.56 95 ASN A N 1
ATOM 742 C CA . ASN A 1 95 ? -4.388 -11.993 1.340 1.00 97.56 95 ASN A CA 1
ATOM 743 C C . ASN A 1 95 ? -4.564 -11.245 0.010 1.00 97.56 95 ASN A C 1
ATOM 745 O O . ASN A 1 95 ? -5.139 -11.792 -0.926 1.00 97.56 95 ASN A O 1
ATOM 749 N N . ALA A 1 96 ? -4.073 -10.008 -0.071 1.00 97.50 96 ALA A N 1
ATOM 750 C CA . ALA A 1 96 ? -4.205 -9.180 -1.254 1.00 97.50 96 ALA A CA 1
ATOM 751 C C . ALA A 1 96 ? -3.374 -9.704 -2.436 1.00 97.50 96 ALA A C 1
ATOM 753 O O . ALA A 1 96 ? -2.197 -10.050 -2.305 1.00 97.50 96 ALA A O 1
ATOM 754 N N . SER A 1 97 ? -3.981 -9.660 -3.618 1.00 96.31 97 SER A N 1
ATOM 755 C CA . SER A 1 97 ? -3.298 -9.739 -4.907 1.00 96.31 97 SER A CA 1
ATOM 756 C C . SER A 1 97 ? -2.235 -8.640 -5.017 1.00 96.31 97 SER A C 1
ATOM 758 O O . SER A 1 97 ? -2.351 -7.600 -4.368 1.00 96.31 97 SER A O 1
ATOM 760 N N . CYS A 1 98 ? -1.219 -8.846 -5.862 1.00 96.06 98 CYS A N 1
ATOM 761 C CA . CYS A 1 98 ? -0.142 -7.871 -6.057 1.00 96.06 98 CYS A CA 1
ATOM 762 C C . CYS A 1 98 ? -0.702 -6.492 -6.440 1.00 96.06 98 CYS A C 1
ATOM 764 O O . CYS A 1 98 ? -1.180 -6.296 -7.561 1.00 96.06 98 CYS A O 1
ATOM 766 N N . ILE A 1 99 ? -0.594 -5.526 -5.525 1.00 95.50 99 ILE A N 1
ATOM 767 C CA . ILE A 1 99 ? -1.165 -4.182 -5.702 1.00 95.50 99 ILE A CA 1
ATOM 768 C C . ILE A 1 99 ? -0.560 -3.412 -6.881 1.00 95.50 99 ILE A C 1
ATOM 770 O O . ILE A 1 99 ? -1.203 -2.534 -7.447 1.00 95.50 99 ILE A O 1
ATOM 774 N N . LEU A 1 100 ? 0.669 -3.740 -7.290 1.00 96.38 100 LEU A N 1
ATOM 775 C CA . LEU A 1 100 ? 1.330 -3.059 -8.405 1.00 96.38 100 LEU A CA 1
ATOM 776 C C . LEU A 1 100 ? 0.737 -3.458 -9.765 1.00 96.38 100 LEU A C 1
ATOM 778 O O . LEU A 1 100 ? 0.850 -2.689 -10.717 1.00 96.38 100 LEU A O 1
ATOM 782 N N . ASN A 1 101 ? 0.059 -4.610 -9.835 1.00 95.00 101 ASN A N 1
ATOM 783 C CA . ASN A 1 101 ? -0.498 -5.176 -11.068 1.00 95.00 101 ASN A C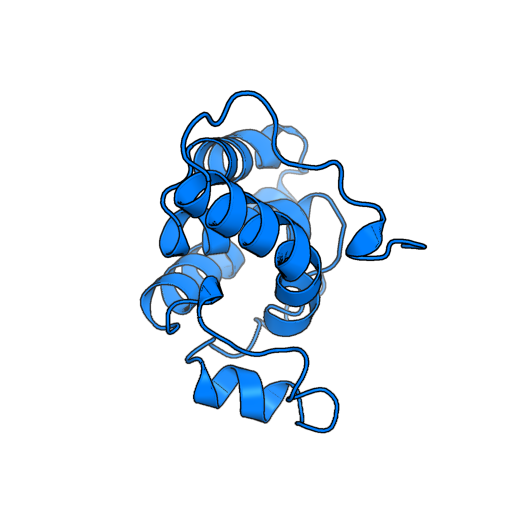A 1
ATOM 784 C C . ASN A 1 101 ? -1.953 -4.755 -11.332 1.00 95.00 101 ASN A C 1
ATOM 786 O O . ASN A 1 101 ? -2.568 -5.224 -12.288 1.00 95.00 101 ASN A O 1
ATOM 790 N N . VAL A 1 102 ? -2.527 -3.899 -10.486 1.00 96.25 102 VAL A N 1
ATOM 791 C CA . VAL A 1 102 ? -3.900 -3.414 -10.650 1.00 96.25 102 VAL A CA 1
ATOM 792 C C . VAL A 1 102 ? -3.898 -2.143 -11.500 1.00 96.25 102 VAL A C 1
ATOM 794 O O . VAL A 1 102 ? -3.177 -1.189 -11.203 1.00 96.25 102 VAL A O 1
ATOM 797 N N . TYR A 1 103 ? -4.740 -2.103 -12.535 1.00 95.94 103 TYR A N 1
ATOM 798 C CA . TYR A 1 103 ? -4.964 -0.930 -13.391 1.00 95.94 103 TYR A CA 1
ATOM 799 C C . TYR A 1 103 ? -5.954 0.049 -12.735 1.00 95.94 103 TYR A C 1
ATOM 801 O O . TYR A 1 103 ? -7.098 0.185 -13.171 1.00 95.94 103 TYR A O 1
ATOM 809 N N . TYR A 1 104 ? -5.539 0.702 -11.643 1.00 95.81 104 TYR A N 1
ATOM 810 C CA . TYR A 1 104 ? -6.383 1.618 -10.856 1.00 95.81 104 TYR A CA 1
ATOM 811 C C . TYR A 1 104 ? -7.034 2.728 -11.686 1.00 95.81 104 TYR A C 1
ATOM 813 O O . TYR A 1 104 ? -8.178 3.104 -11.450 1.00 95.81 104 TYR A O 1
ATOM 821 N N . GLU A 1 105 ? -6.323 3.218 -12.692 1.00 94.38 105 GLU A N 1
ATOM 822 C CA . GLU A 1 105 ? -6.778 4.255 -13.608 1.00 94.38 105 GLU A CA 1
ATOM 823 C C . GLU A 1 105 ? -8.010 3.863 -14.446 1.00 94.38 105 GLU A C 1
ATOM 825 O O . GLU A 1 105 ? -8.654 4.736 -15.019 1.00 94.38 105 GLU A O 1
ATOM 830 N N . GLN A 1 106 ? -8.363 2.573 -14.490 1.00 96.81 106 GLN A N 1
ATOM 831 C CA . GLN A 1 106 ? -9.559 2.046 -15.159 1.00 96.81 106 GLN A CA 1
ATOM 832 C C . GLN A 1 106 ? -10.701 1.718 -14.180 1.00 96.81 106 GLN A C 1
ATOM 834 O O . GLN A 1 106 ? -11.640 1.011 -14.552 1.00 96.81 106 GLN A O 1
ATOM 839 N N . ARG A 1 107 ? -10.589 2.125 -12.908 1.00 96.50 107 ARG A N 1
ATOM 840 C CA . ARG A 1 107 ? -11.477 1.693 -11.813 1.00 96.50 107 ARG A CA 1
ATOM 841 C C . ARG A 1 107 ? -12.059 2.854 -11.000 1.00 96.50 107 ARG A C 1
ATOM 843 O O . ARG A 1 107 ? -12.544 2.630 -9.896 1.00 96.50 107 ARG A O 1
ATOM 850 N N . TRP A 1 108 ? -12.032 4.085 -11.512 1.00 95.25 108 TRP A N 1
ATOM 851 C CA . TRP A 1 108 ? -12.482 5.264 -10.758 1.00 95.25 108 TRP A CA 1
ATOM 852 C C . TRP A 1 108 ? -13.965 5.234 -10.384 1.00 95.25 108 TRP A C 1
ATOM 854 O O . TRP A 1 108 ? -14.349 5.750 -9.337 1.00 95.25 108 TRP A O 1
ATOM 864 N N . GLU A 1 109 ? -14.791 4.611 -11.218 1.00 97.38 109 GLU A N 1
ATOM 865 C CA . GLU A 1 109 ? -16.229 4.461 -11.008 1.00 97.38 109 GLU A CA 1
ATOM 866 C C . GLU A 1 109 ? -16.577 3.250 -10.124 1.00 97.38 109 GLU A C 1
ATOM 868 O O . GLU A 1 109 ? -17.726 3.110 -9.699 1.00 97.38 109 GLU A O 1
ATOM 873 N N . GLN A 1 110 ? -15.612 2.365 -9.841 1.00 97.50 110 GLN A N 1
ATOM 874 C CA . GLN A 1 110 ? -15.827 1.196 -8.990 1.00 97.50 110 GLN A CA 1
ATOM 875 C C . GLN A 1 110 ? -15.892 1.617 -7.518 1.00 97.50 110 GLN A C 1
ATOM 877 O O . GLN A 1 110 ? -15.069 2.390 -7.027 1.00 97.50 110 GLN A O 1
ATOM 882 N N . ALA A 1 111 ? -16.858 1.064 -6.782 1.00 97.50 111 ALA A N 1
ATOM 883 C CA . ALA A 1 111 ? -16.934 1.263 -5.340 1.00 97.50 111 ALA A CA 1
ATOM 884 C C . ALA A 1 111 ? -15.679 0.709 -4.646 1.00 97.50 111 ALA A C 1
ATOM 886 O O . ALA A 1 111 ? -15.233 -0.403 -4.941 1.00 97.50 111 ALA A O 1
ATOM 887 N N . VAL A 1 112 ? -15.146 1.458 -3.678 1.00 96.50 112 VAL A N 1
ATOM 888 C CA . VAL A 1 112 ? -13.911 1.100 -2.961 1.00 96.50 112 VAL A CA 1
ATOM 889 C C . VAL A 1 112 ? -14.051 -0.252 -2.261 1.00 96.50 112 VAL A C 1
ATOM 891 O O . VAL A 1 112 ? -13.121 -1.050 -2.268 1.00 96.50 112 VAL A O 1
ATOM 894 N N . GLU A 1 113 ? -15.217 -0.536 -1.687 1.00 96.88 113 GLU A N 1
ATOM 895 C CA . GLU A 1 113 ? -15.530 -1.801 -1.023 1.00 96.88 113 GLU A CA 1
ATOM 896 C C . GLU A 1 113 ? -15.449 -2.982 -1.997 1.00 96.88 113 GLU A C 1
ATOM 898 O O . GLU A 1 113 ? -14.792 -3.973 -1.693 1.00 96.88 113 GLU A O 1
ATOM 903 N N . SER A 1 114 ? -16.021 -2.838 -3.197 1.00 97.62 114 SER A N 1
ATOM 904 C CA . SER A 1 114 ? -15.942 -3.863 -4.244 1.00 97.62 114 SER A CA 1
ATOM 905 C C . SER A 1 114 ? -14.501 -4.087 -4.704 1.00 97.62 114 SER A C 1
ATOM 907 O O . SER A 1 114 ? -14.086 -5.232 -4.868 1.00 97.62 114 SER A O 1
ATOM 909 N N . LEU A 1 115 ? -13.718 -3.015 -4.859 1.00 97.56 115 LEU A N 1
ATOM 910 C CA . LEU A 1 115 ? -12.312 -3.126 -5.245 1.00 97.56 115 LEU A CA 1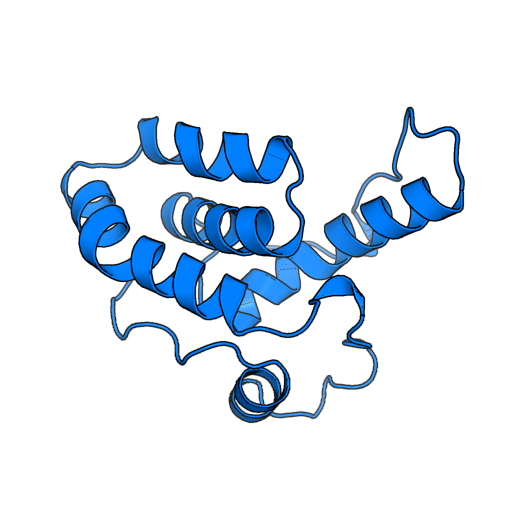
ATOM 911 C C . LEU A 1 115 ? -11.462 -3.786 -4.144 1.00 97.56 115 LEU A C 1
ATOM 913 O O . LEU A 1 115 ? -10.562 -4.567 -4.445 1.00 97.56 115 LEU A O 1
ATOM 917 N N . ARG A 1 116 ? -11.746 -3.519 -2.860 1.00 97.69 116 ARG A N 1
ATOM 918 C CA . ARG A 1 116 ? -11.094 -4.216 -1.736 1.00 97.69 116 ARG A CA 1
ATOM 919 C C . ARG A 1 116 ? -11.374 -5.714 -1.781 1.00 97.69 116 ARG A C 1
ATOM 921 O O . ARG A 1 116 ? -10.434 -6.492 -1.647 1.00 97.69 116 ARG A O 1
ATOM 928 N N . GLU A 1 117 ? -12.631 -6.105 -1.983 1.00 97.44 117 GLU A N 1
ATOM 929 C CA . GLU A 1 117 ? -13.031 -7.513 -2.087 1.00 97.44 117 GLU A CA 1
ATOM 930 C C . GLU A 1 117 ? -12.345 -8.212 -3.266 1.00 97.44 117 GLU A C 1
ATOM 932 O O . GLU A 1 117 ? -11.790 -9.293 -3.085 1.00 97.44 117 GLU A O 1
ATOM 937 N N . GLU A 1 118 ? -12.314 -7.570 -4.439 1.00 97.19 118 GLU A N 1
ATOM 938 C CA . GLU A 1 118 ? -11.648 -8.086 -5.643 1.00 97.19 118 GLU A CA 1
ATOM 939 C C . GLU A 1 118 ? -10.142 -8.288 -5.425 1.00 97.19 118 GLU A C 1
ATOM 941 O O . GLU A 1 118 ? -9.595 -9.334 -5.770 1.00 97.19 118 GLU A O 1
ATOM 946 N N . ILE A 1 119 ? -9.465 -7.304 -4.823 1.00 97.12 119 ILE A N 1
ATOM 947 C CA . ILE A 1 119 ? -8.024 -7.389 -4.560 1.00 97.12 119 ILE A CA 1
ATOM 948 C C . ILE A 1 119 ? -7.732 -8.375 -3.421 1.00 97.12 119 ILE A C 1
ATOM 950 O O . ILE A 1 119 ? -6.663 -8.977 -3.419 1.00 97.12 119 ILE A O 1
ATOM 954 N N . GLY A 1 120 ? -8.646 -8.562 -2.467 1.00 97.50 120 GLY A N 1
ATOM 955 C CA . GLY A 1 120 ? -8.430 -9.358 -1.256 1.00 97.50 120 GLY A CA 1
ATOM 956 C C . GLY A 1 120 ? -7.939 -8.538 -0.056 1.00 97.50 120 GLY A C 1
ATOM 957 O O . GLY A 1 120 ? -7.294 -9.074 0.844 1.00 97.50 120 GLY A O 1
ATOM 958 N N . ILE A 1 121 ? -8.229 -7.237 -0.014 1.00 97.75 121 ILE A N 1
ATOM 959 C CA . ILE A 1 121 ? -7.970 -6.386 1.153 1.00 97.75 121 ILE A CA 1
ATOM 960 C C . ILE A 1 121 ? -9.120 -6.559 2.148 1.00 97.75 121 ILE A C 1
ATOM 962 O O . ILE A 1 121 ? -10.285 -6.364 1.804 1.00 97.75 121 ILE A O 1
ATOM 966 N N . LEU A 1 122 ? -8.802 -6.900 3.398 1.00 96.69 122 LEU A N 1
ATOM 967 C CA . LEU A 1 122 ? -9.825 -7.072 4.428 1.00 96.69 122 LEU A CA 1
ATOM 968 C C . LEU A 1 122 ? -10.453 -5.723 4.811 1.00 96.69 122 LEU A C 1
ATOM 970 O O . LEU A 1 122 ? -9.766 -4.698 4.770 1.00 96.69 122 LEU A O 1
ATOM 974 N N . PRO A 1 123 ? -11.723 -5.702 5.252 1.00 94.50 123 PRO A N 1
ATOM 975 C CA . PRO A 1 123 ? -12.364 -4.481 5.725 1.00 94.50 123 PRO A CA 1
ATOM 976 C C . PRO A 1 123 ? -11.519 -3.777 6.801 1.00 94.50 123 PRO A C 1
ATOM 978 O O . PRO A 1 123 ? -11.050 -4.450 7.726 1.00 94.50 123 PRO A O 1
ATOM 981 N N . PRO A 1 124 ? -11.306 -2.450 6.707 1.00 92.31 124 PRO A N 1
ATOM 982 C CA . PRO A 1 124 ? -10.553 -1.710 7.713 1.00 92.31 124 PRO A CA 1
ATOM 983 C C . PRO A 1 124 ? -11.186 -1.824 9.110 1.00 92.31 124 PRO A C 1
ATOM 985 O O . PRO A 1 124 ? -12.416 -1.806 9.224 1.00 92.31 124 PRO A O 1
ATOM 988 N N . PRO A 1 125 ? -10.389 -1.899 10.193 1.00 90.00 125 PRO A N 1
ATOM 989 C CA . PRO A 1 125 ? -10.919 -1.921 11.552 1.00 90.00 125 PRO A CA 1
ATOM 990 C C . PRO A 1 125 ? -11.718 -0.646 11.856 1.00 90.00 125 PRO A C 1
ATOM 992 O O . PRO A 1 125 ? -11.320 0.447 11.462 1.00 90.00 125 PRO A O 1
ATOM 995 N N . ALA A 1 126 ? -12.800 -0.750 12.636 1.00 81.75 126 ALA A N 1
ATOM 996 C CA . ALA A 1 126 ? -13.672 0.381 13.004 1.00 81.75 126 ALA A CA 1
ATOM 997 C C . ALA A 1 126 ? -13.035 1.398 13.985 1.00 81.75 126 ALA A C 1
ATOM 999 O O . ALA A 1 126 ? -13.724 2.169 14.659 1.00 81.75 126 ALA A O 1
ATOM 1000 N N . ILE A 1 127 ? -11.711 1.385 14.108 1.00 75.94 127 ILE A N 1
ATOM 1001 C CA . ILE A 1 127 ? -10.951 2.198 15.047 1.00 75.94 127 ILE A CA 1
ATOM 1002 C C . ILE A 1 127 ? -10.817 3.601 14.464 1.00 75.94 127 ILE A C 1
ATOM 1004 O O . ILE A 1 127 ? -10.352 3.779 13.343 1.00 75.94 127 ILE A O 1
ATOM 1008 N N . ARG A 1 128 ? -11.211 4.622 15.230 1.00 60.88 128 ARG A N 1
ATOM 1009 C CA . ARG A 1 128 ? -10.987 6.020 14.837 1.00 60.88 128 ARG A CA 1
ATOM 1010 C C . ARG A 1 128 ? -9.507 6.363 15.032 1.00 60.88 128 ARG A C 1
ATOM 1012 O O . ARG A 1 128 ? -9.060 6.499 16.172 1.00 60.88 128 ARG A O 1
ATOM 1019 N N . VAL A 1 129 ? -8.779 6.455 13.921 1.00 58.09 129 VAL A N 1
ATOM 1020 C CA . VAL A 1 129 ? -7.337 6.754 13.829 1.00 58.09 129 VAL A CA 1
ATOM 1021 C C . VAL A 1 129 ? -7.076 8.255 13.728 1.00 58.09 129 VAL A C 1
ATOM 1023 O O . VAL A 1 129 ? -7.821 8.930 12.987 1.00 58.09 129 VAL A O 1
#

Organism: NCBI:txid2861861